Protein AF-A0A972ETF2-F1 (afdb_monomer_lite)

Radius of gyration: 18.51 Å; chains: 1; bounding box: 45×27×44 Å

Sequence (77 aa):
MRQFSDYIDGELAPDICAQLEAHLQECRDCQVVMNTLQKTIDLYQVAEGEETLPEGVRSRLFARLQIAQSTGKKPGE

Foldseek 3Di:
DVLLVCVVVVNDDPVVNVVLVVCCVVDPVVVVVSVVVVVVVVCVVPVVPPPDDPPVVVVVVCVVVVHDDDDPDDDDD

Secondary structure (DSSP, 8-state):
-HHHHHHHTT-S-HHHHHHHHHHHHH-HHHHHHHHHHHHHHHHHHHHT---PPPHHHHHHHHHHHT-----------

Structure (mmCIF, N/CA/C/O backbone):
data_AF-A0A972ETF2-F1
#
_entry.id   AF-A0A972ETF2-F1
#
loop_
_atom_site.group_PDB
_atom_site.id
_atom_site.type_symbol
_atom_site.label_atom_id
_atom_site.label_alt_id
_atom_site.label_comp_id
_atom_site.label_asym_id
_atom_site.label_entity_id
_atom_site.label_seq_id
_atom_site.pdbx_PDB_ins_code
_atom_site.Cartn_x
_atom_site.Cartn_y
_atom_site.Cartn_z
_atom_site.occupancy
_atom_site.B_iso_or_equiv
_atom_site.auth_seq_id
_atom_site.auth_comp_id
_atom_site.auth_asym_id
_atom_site.auth_atom_id
_atom_site.pdbx_PDB_model_num
ATOM 1 N N . MET A 1 1 ? -7.017 -11.351 8.614 1.00 67.50 1 MET A N 1
ATOM 2 C CA . MET A 1 1 ? -6.022 -11.506 7.528 1.00 67.50 1 MET A CA 1
ATOM 3 C C . MET A 1 1 ? -6.486 -10.882 6.223 1.00 67.50 1 MET A C 1
ATOM 5 O O . MET A 1 1 ? -5.767 -10.025 5.746 1.00 67.50 1 MET A O 1
ATOM 9 N N . ARG A 1 2 ? -7.656 -11.248 5.674 1.00 85.31 2 ARG A N 1
ATOM 10 C CA . ARG A 1 2 ? -8.119 -10.768 4.356 1.00 85.31 2 ARG A CA 1
ATOM 11 C C . ARG A 1 2 ? -8.025 -9.245 4.160 1.00 85.31 2 ARG A C 1
ATOM 13 O O . ARG A 1 2 ? -7.418 -8.813 3.200 1.00 85.31 2 ARG A O 1
ATOM 20 N N . GLN A 1 3 ? -8.463 -8.458 5.145 1.00 89.19 3 GLN A N 1
ATOM 21 C CA . GLN A 1 3 ? -8.400 -6.989 5.092 1.00 89.19 3 GLN A CA 1
ATOM 22 C C . GLN A 1 3 ? -6.989 -6.411 4.889 1.00 89.19 3 GLN A C 1
ATOM 24 O O . GLN A 1 3 ? -6.864 -5.344 4.307 1.00 89.19 3 GLN A O 1
ATOM 29 N N . PHE A 1 4 ? -5.930 -7.088 5.350 1.00 92.19 4 PHE A N 1
ATOM 30 C CA . PHE A 1 4 ? -4.555 -6.642 5.100 1.00 92.19 4 PHE A CA 1
ATOM 31 C C . PHE A 1 4 ? -4.114 -6.921 3.662 1.00 92.19 4 PHE A C 1
ATOM 33 O O . PHE A 1 4 ? -3.411 -6.095 3.097 1.00 92.19 4 PHE A O 1
ATOM 40 N N . SER A 1 5 ? -4.541 -8.049 3.081 1.00 91.12 5 SER A N 1
ATOM 41 C CA . SER A 1 5 ? -4.312 -8.338 1.659 1.00 91.12 5 SER A CA 1
ATOM 42 C C . SER A 1 5 ? -5.069 -7.333 0.806 1.00 91.12 5 SER A C 1
ATOM 44 O O . SER A 1 5 ? -4.441 -6.583 0.080 1.00 91.12 5 SER A O 1
ATOM 46 N N . ASP A 1 6 ? -6.383 -7.206 1.020 1.00 94.00 6 ASP A N 1
ATOM 47 C CA . ASP A 1 6 ? -7.237 -6.282 0.267 1.00 94.00 6 ASP A CA 1
ATOM 48 C C . ASP A 1 6 ? -6.719 -4.827 0.359 1.00 94.00 6 ASP A C 1
ATOM 50 O O . ASP A 1 6 ? -6.820 -4.065 -0.599 1.00 94.00 6 ASP A O 1
ATOM 54 N N . TYR A 1 7 ? -6.143 -4.427 1.503 1.00 94.94 7 TYR A N 1
ATOM 55 C CA . TYR A 1 7 ? -5.495 -3.120 1.672 1.00 94.94 7 TYR A CA 1
ATOM 56 C C . TYR A 1 7 ? -4.209 -2.980 0.846 1.00 94.94 7 TYR A C 1
ATOM 58 O O . TYR A 1 7 ? -4.013 -1.956 0.199 1.00 94.94 7 TYR A O 1
ATOM 66 N N . ILE A 1 8 ? -3.337 -3.992 0.860 1.00 92.88 8 ILE A N 1
ATOM 67 C CA . ILE A 1 8 ? -2.094 -4.010 0.073 1.00 92.88 8 ILE A CA 1
ATOM 68 C C . ILE A 1 8 ? -2.396 -4.017 -1.429 1.00 92.88 8 ILE A C 1
ATOM 70 O O . ILE A 1 8 ? -1.736 -3.312 -2.189 1.00 92.88 8 ILE A O 1
ATOM 74 N N . ASP A 1 9 ? -3.414 -4.771 -1.835 1.00 92.69 9 ASP A N 1
ATOM 75 C CA . ASP A 1 9 ? -3.852 -4.912 -3.224 1.00 92.69 9 ASP A CA 1
ATOM 76 C C . ASP A 1 9 ? -4.639 -3.676 -3.716 1.00 92.69 9 ASP A C 1
ATOM 78 O O . ASP A 1 9 ? -4.920 -3.538 -4.906 1.00 92.69 9 ASP A O 1
ATOM 82 N N . GLY A 1 10 ? -4.974 -2.739 -2.816 1.00 93.31 10 GLY A N 1
ATOM 83 C CA . GLY A 1 10 ? -5.722 -1.518 -3.135 1.00 93.31 10 GLY A CA 1
ATOM 84 C C . GLY A 1 10 ? -7.207 -1.754 -3.436 1.00 93.31 10 GLY A C 1
ATOM 85 O O . GLY A 1 10 ? -7.865 -0.885 -4.007 1.00 93.31 10 GLY A O 1
ATOM 86 N N . GLU A 1 11 ? -7.740 -2.915 -3.059 1.00 96.25 11 GLU A N 1
ATOM 87 C CA . GLU A 1 11 ? -9.132 -3.329 -3.287 1.00 96.25 11 GLU A CA 1
ATOM 88 C C . GLU A 1 11 ? -10.054 -3.006 -2.101 1.00 96.25 11 GLU A C 1
ATOM 90 O O . GLU A 1 11 ? -11.277 -3.152 -2.182 1.00 96.25 11 GLU A O 1
ATOM 95 N N . LEU A 1 12 ? -9.479 -2.569 -0.981 1.00 95.12 12 LEU A N 1
ATOM 96 C CA . LEU A 1 12 ? -10.231 -2.235 0.218 1.00 95.12 12 LEU A CA 1
ATOM 97 C C . LEU A 1 12 ? -11.004 -0.916 0.041 1.00 95.12 12 LEU A C 1
ATOM 99 O O . LEU A 1 12 ? -10.479 0.090 -0.439 1.00 95.12 12 LEU A O 1
ATOM 103 N N . ALA A 1 13 ? -12.275 -0.914 0.449 1.00 96.12 13 ALA A N 1
ATOM 104 C CA . ALA A 1 13 ? -13.121 0.272 0.360 1.00 96.12 13 ALA A CA 1
ATOM 105 C C . ALA A 1 13 ? -12.559 1.431 1.219 1.00 96.12 13 ALA A C 1
ATOM 107 O O . ALA A 1 13 ? -12.048 1.174 2.315 1.00 96.12 13 ALA A O 1
ATOM 108 N N . PRO A 1 14 ? -12.669 2.705 0.782 1.00 95.19 14 PRO A N 1
ATOM 109 C CA . PRO A 1 14 ? -11.995 3.834 1.438 1.00 95.19 14 PRO A CA 1
ATOM 110 C C . PRO A 1 14 ? -12.353 4.026 2.918 1.00 95.19 14 PRO A C 1
ATOM 112 O O . PRO A 1 14 ? -11.506 4.391 3.732 1.00 95.19 14 PRO A O 1
ATOM 115 N N . ASP A 1 15 ? -13.608 3.768 3.278 1.00 95.81 15 ASP A N 1
ATOM 116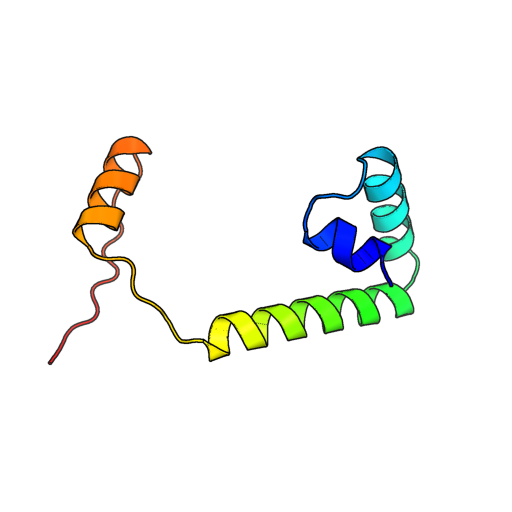 C CA . ASP A 1 15 ? -14.106 3.843 4.650 1.00 95.81 15 ASP A CA 1
ATOM 117 C C . ASP A 1 15 ? -13.486 2.771 5.554 1.00 95.81 15 ASP A C 1
ATOM 119 O O . ASP A 1 15 ? -13.246 3.018 6.739 1.00 95.81 15 ASP A O 1
ATOM 123 N N . ILE A 1 16 ? -13.187 1.597 4.997 1.00 94.88 16 ILE A N 1
ATOM 124 C CA . ILE A 1 16 ? -12.536 0.499 5.710 1.00 94.88 16 ILE A CA 1
ATOM 125 C C . ILE A 1 16 ? -11.018 0.703 5.755 1.00 94.88 16 ILE A C 1
ATOM 127 O O . ILE A 1 16 ? -10.412 0.399 6.781 1.00 94.88 16 ILE A O 1
ATOM 131 N N . CYS A 1 17 ? -10.408 1.285 4.713 1.00 95.75 17 CYS A N 1
ATOM 132 C CA . CYS A 1 17 ? -9.004 1.711 4.747 1.00 95.75 17 CYS A CA 1
ATOM 133 C C . CYS A 1 17 ? -8.743 2.654 5.922 1.00 95.75 17 CYS A C 1
ATOM 135 O O . CYS A 1 17 ? -7.866 2.380 6.735 1.00 95.75 17 CYS A O 1
ATOM 137 N N . ALA A 1 18 ? -9.562 3.698 6.081 1.00 96.25 18 ALA A N 1
ATOM 138 C CA . ALA A 1 18 ? -9.402 4.655 7.174 1.00 96.25 18 ALA A CA 1
ATOM 139 C C . ALA A 1 18 ? -9.509 3.994 8.563 1.00 96.25 18 ALA A C 1
ATOM 141 O O . ALA A 1 18 ? -8.747 4.313 9.475 1.00 96.25 18 ALA A O 1
ATOM 142 N N . GLN A 1 19 ? -10.432 3.041 8.729 1.00 96.31 19 GLN A N 1
ATOM 143 C CA . GLN A 1 19 ? -10.573 2.281 9.977 1.00 96.31 19 GLN A CA 1
ATOM 144 C C . GLN A 1 19 ? -9.362 1.382 10.243 1.00 96.31 19 GLN A C 1
ATOM 146 O O . GLN A 1 19 ? -8.891 1.293 11.378 1.00 96.31 19 GLN A O 1
ATOM 151 N N . LEU A 1 20 ? -8.852 0.720 9.203 1.00 95.12 20 LEU A N 1
ATOM 152 C CA . LEU A 1 20 ? -7.681 -0.140 9.305 1.00 95.12 20 LEU A CA 1
ATOM 153 C C . LEU A 1 20 ? -6.425 0.670 9.636 1.00 95.12 20 LEU A C 1
ATOM 155 O O . LEU A 1 20 ? -5.649 0.264 10.497 1.00 95.12 20 LEU A O 1
ATOM 159 N N . GLU A 1 21 ? -6.245 1.826 9.002 1.00 95.75 21 GLU A N 1
ATOM 160 C CA . GLU A 1 21 ? -5.152 2.756 9.284 1.00 95.75 21 GLU A CA 1
ATOM 161 C C . GLU A 1 21 ? -5.207 3.260 10.727 1.00 95.75 21 GLU A C 1
ATOM 163 O O . GLU A 1 21 ? -4.191 3.217 11.421 1.00 95.75 21 GLU A O 1
ATOM 168 N N . ALA A 1 22 ? -6.387 3.661 11.213 1.00 96.62 22 ALA A N 1
ATOM 169 C CA . ALA A 1 22 ? -6.572 4.054 12.608 1.00 96.62 22 ALA A CA 1
ATOM 170 C C . ALA A 1 22 ? -6.191 2.914 13.569 1.00 96.62 22 ALA A C 1
ATOM 172 O O . ALA A 1 22 ? -5.407 3.115 14.495 1.00 96.62 22 ALA A O 1
ATOM 173 N N . HIS A 1 23 ? -6.653 1.690 13.297 1.00 95.75 23 HIS A N 1
ATOM 174 C CA . HIS A 1 23 ? -6.293 0.521 14.097 1.00 95.75 23 HIS A CA 1
ATOM 175 C C . HIS A 1 23 ? -4.784 0.236 14.079 1.00 95.75 23 HIS A C 1
ATOM 177 O O . HIS A 1 23 ? -4.191 -0.078 15.112 1.00 95.75 23 HIS A O 1
ATOM 183 N N . LEU A 1 24 ? -4.144 0.373 12.916 1.00 95.56 24 LEU A N 1
ATOM 184 C CA . LEU A 1 24 ? -2.702 0.219 12.778 1.00 95.56 24 LEU A CA 1
ATOM 185 C C . LEU A 1 24 ? -1.927 1.284 13.556 1.00 95.56 24 LEU A C 1
ATOM 187 O O . LEU A 1 24 ? -0.820 0.987 13.982 1.00 95.56 24 LEU A O 1
ATOM 191 N N . GLN A 1 25 ? -2.464 2.482 13.797 1.00 96.25 25 GLN A N 1
ATOM 192 C CA . GLN A 1 25 ? -1.800 3.467 14.664 1.00 96.25 25 GLN A CA 1
ATOM 193 C C . GLN A 1 25 ? -1.836 3.065 16.144 1.00 96.25 25 GLN A C 1
ATOM 195 O O . GLN A 1 25 ? -0.888 3.336 16.879 1.00 96.25 25 GLN A O 1
ATOM 200 N N . GLU A 1 26 ? -2.898 2.388 16.578 1.00 97.00 26 GLU A N 1
ATOM 201 C CA . GLU A 1 26 ? -3.137 2.088 17.994 1.00 97.00 26 GLU A CA 1
ATOM 202 C C . GLU A 1 26 ? -2.683 0.679 18.414 1.00 97.00 26 GLU A C 1
ATOM 204 O O . GLU A 1 26 ? -2.421 0.436 19.594 1.00 97.00 26 GLU A O 1
ATOM 209 N N . CYS A 1 27 ? -2.553 -0.263 17.472 1.00 97.69 27 CYS A N 1
ATO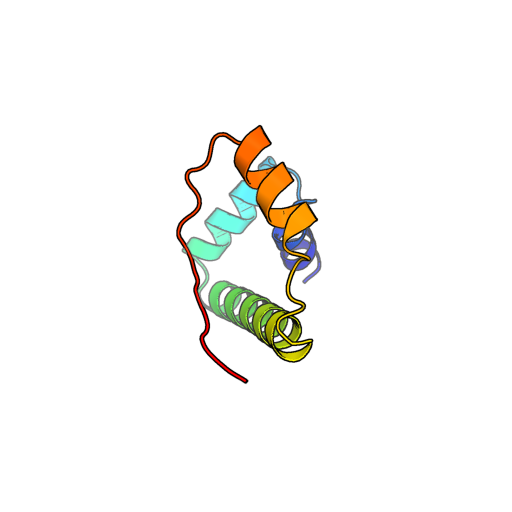M 210 C CA . CYS A 1 27 ? -2.259 -1.666 17.765 1.00 97.69 27 CYS A CA 1
ATOM 211 C C . CYS A 1 27 ? -0.880 -2.114 17.260 1.00 97.69 27 CYS A C 1
ATOM 213 O O . CYS A 1 27 ? -0.676 -2.396 16.076 1.00 97.69 27 CYS A O 1
ATOM 215 N N . ARG A 1 28 ? 0.064 -2.287 18.194 1.00 96.25 28 ARG A N 1
ATOM 216 C CA . ARG A 1 28 ? 1.430 -2.750 17.895 1.00 96.25 28 ARG A CA 1
ATOM 217 C C . ARG A 1 28 ? 1.477 -4.146 17.266 1.00 96.25 28 ARG A C 1
ATOM 219 O O . ARG A 1 28 ? 2.287 -4.375 16.372 1.00 96.25 28 ARG A O 1
ATOM 226 N N . ASP A 1 29 ? 0.629 -5.072 17.700 1.00 96.88 29 ASP A N 1
ATOM 227 C CA . ASP A 1 29 ? 0.630 -6.438 17.162 1.00 96.88 29 ASP A CA 1
ATOM 228 C C . ASP A 1 29 ? 0.220 -6.447 15.686 1.00 96.88 29 ASP A C 1
ATOM 230 O O . ASP A 1 29 ? 0.864 -7.085 14.852 1.00 96.88 29 ASP A O 1
ATOM 234 N N . CYS A 1 30 ? -0.792 -5.656 15.329 1.00 95.62 30 CYS A N 1
ATOM 235 C CA . CYS A 1 30 ? -1.223 -5.513 13.944 1.00 95.62 30 CYS A CA 1
ATOM 236 C C . CYS A 1 30 ? -0.194 -4.777 13.078 1.00 95.62 30 CYS A C 1
ATOM 238 O O . CYS A 1 30 ? 0.001 -5.174 11.928 1.00 95.62 30 CYS A O 1
ATOM 240 N N . GLN A 1 31 ? 0.538 -3.798 13.624 1.00 95.69 31 GLN A N 1
ATOM 241 C CA . GLN A 1 31 ? 1.700 -3.218 12.936 1.00 95.69 31 GLN A CA 1
ATOM 242 C C . GLN A 1 31 ? 2.756 -4.282 12.620 1.00 95.69 31 GLN A C 1
ATOM 244 O O . GLN A 1 31 ? 3.274 -4.328 11.507 1.00 95.69 31 GLN A O 1
ATOM 249 N N . VAL A 1 32 ? 3.081 -5.160 13.576 1.00 96.62 32 VAL A N 1
ATOM 250 C CA . VAL A 1 32 ? 4.064 -6.237 13.365 1.00 96.62 32 VAL A CA 1
ATOM 251 C C . VAL A 1 32 ? 3.603 -7.195 12.267 1.00 96.62 32 VAL A C 1
ATOM 253 O O . VAL A 1 32 ? 4.410 -7.562 11.410 1.00 96.62 32 VAL A O 1
ATOM 256 N N . VAL A 1 33 ? 2.319 -7.562 12.252 1.00 95.25 33 VAL A N 1
ATOM 257 C CA . VAL A 1 33 ? 1.742 -8.417 11.204 1.00 95.25 33 VAL A CA 1
ATOM 258 C C . VAL A 1 33 ? 1.837 -7.742 9.834 1.00 95.25 33 VAL A C 1
ATOM 260 O O . VAL A 1 33 ? 2.353 -8.357 8.902 1.00 95.25 33 VAL A O 1
ATOM 263 N N . MET A 1 34 ? 1.418 -6.478 9.717 1.00 95.06 34 MET A N 1
ATOM 264 C CA . MET A 1 34 ? 1.484 -5.721 8.461 1.00 95.06 34 MET A CA 1
ATOM 265 C C . MET A 1 34 ? 2.925 -5.585 7.951 1.00 95.06 34 MET A C 1
ATOM 267 O O . MET A 1 34 ? 3.208 -5.868 6.789 1.00 95.06 34 MET A O 1
ATOM 271 N N . ASN A 1 35 ? 3.856 -5.228 8.836 1.00 94.94 35 ASN A N 1
ATOM 272 C CA . ASN A 1 35 ? 5.271 -5.098 8.494 1.00 94.94 35 ASN A CA 1
ATOM 273 C C . ASN A 1 35 ? 5.873 -6.428 8.030 1.00 94.94 35 ASN A C 1
ATOM 275 O O . ASN A 1 35 ? 6.680 -6.460 7.105 1.00 94.94 35 ASN A O 1
ATOM 279 N N . THR A 1 36 ? 5.507 -7.536 8.678 1.00 95.31 36 THR A N 1
ATOM 280 C CA . THR A 1 36 ? 5.973 -8.872 8.281 1.00 95.31 36 THR A CA 1
ATOM 281 C C . THR A 1 36 ? 5.424 -9.261 6.911 1.00 95.31 36 THR A C 1
ATOM 283 O O . THR A 1 36 ? 6.157 -9.810 6.088 1.00 95.31 36 THR A O 1
ATOM 286 N N . LEU A 1 37 ? 4.156 -8.942 6.643 1.00 93.94 37 LEU A N 1
ATOM 287 C CA . LEU A 1 37 ? 3.525 -9.203 5.355 1.00 93.94 37 LEU A CA 1
ATOM 288 C C . LEU A 1 37 ? 4.199 -8.409 4.224 1.00 93.94 37 LEU A C 1
ATOM 290 O O . LEU A 1 37 ? 4.607 -9.015 3.238 1.00 93.94 37 LEU A O 1
ATOM 294 N N . GLN A 1 38 ? 4.418 -7.101 4.405 1.00 92.75 38 GLN A N 1
ATOM 295 C CA . GLN A 1 38 ? 5.142 -6.260 3.436 1.00 92.75 38 GLN A CA 1
ATOM 296 C C . GLN A 1 38 ? 6.560 -6.768 3.180 1.00 92.75 38 GLN A C 1
ATOM 298 O O . GLN A 1 38 ? 6.928 -6.991 2.035 1.00 92.75 38 GLN A O 1
ATOM 303 N N . LYS A 1 39 ? 7.319 -7.090 4.235 1.00 94.25 39 LYS A N 1
ATOM 304 C CA . LYS A 1 39 ? 8.660 -7.677 4.077 1.00 94.25 39 LYS A CA 1
ATOM 305 C C . LYS A 1 39 ? 8.649 -8.982 3.291 1.00 94.25 39 LYS A C 1
ATOM 307 O O . LYS A 1 39 ? 9.592 -9.263 2.563 1.00 94.25 39 LYS A O 1
ATOM 312 N N . THR A 1 40 ? 7.614 -9.801 3.464 1.00 92.88 40 THR A N 1
ATOM 313 C CA . THR A 1 40 ? 7.479 -11.043 2.698 1.00 92.88 40 THR A CA 1
ATOM 314 C C . THR A 1 40 ? 7.296 -10.725 1.215 1.00 92.88 40 THR A C 1
ATOM 316 O O . THR A 1 40 ? 7.977 -11.324 0.390 1.00 92.88 40 THR A O 1
ATOM 319 N N . ILE A 1 41 ? 6.448 -9.749 0.882 1.00 90.69 41 ILE A N 1
ATOM 320 C CA . ILE A 1 41 ? 6.232 -9.284 -0.497 1.00 90.69 41 ILE A CA 1
ATOM 321 C C . ILE A 1 41 ? 7.531 -8.737 -1.096 1.00 90.69 41 ILE A C 1
ATOM 323 O O . ILE A 1 41 ? 7.921 -9.169 -2.179 1.00 90.69 41 ILE A O 1
ATOM 327 N N . ASP A 1 42 ? 8.233 -7.864 -0.373 1.00 89.62 42 ASP A N 1
ATOM 328 C CA . ASP A 1 42 ? 9.500 -7.277 -0.821 1.00 89.62 42 ASP A CA 1
ATOM 329 C C . ASP A 1 42 ? 10.540 -8.362 -1.138 1.00 89.62 42 ASP A C 1
ATOM 331 O O . ASP A 1 42 ? 11.222 -8.311 -2.162 1.00 89.62 42 ASP A O 1
ATOM 335 N N . LEU A 1 43 ? 10.649 -9.384 -0.278 1.00 90.56 43 LEU A N 1
ATOM 336 C CA . LEU A 1 43 ? 11.559 -10.508 -0.499 1.00 90.56 43 LEU A CA 1
ATOM 337 C C . LEU A 1 43 ? 11.223 -11.276 -1.780 1.00 90.56 43 LEU A C 1
ATOM 339 O O . LEU A 1 43 ? 12.143 -11.647 -2.503 1.00 90.56 43 LEU A O 1
ATOM 343 N N . TYR A 1 44 ? 9.939 -11.495 -2.078 1.00 88.62 44 TYR 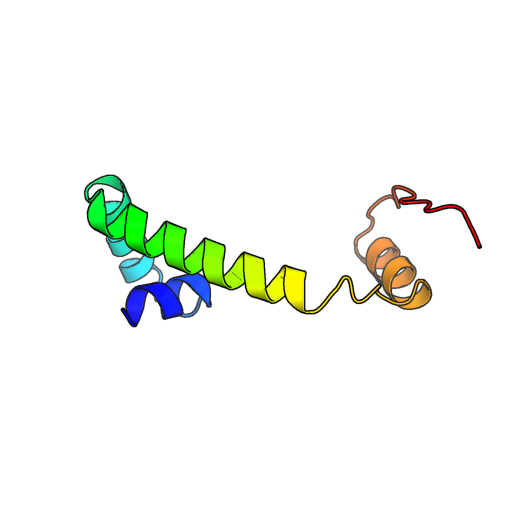A N 1
ATOM 344 C CA . TYR A 1 44 ? 9.524 -12.141 -3.326 1.00 88.62 44 TYR A CA 1
ATOM 345 C C . TYR A 1 44 ? 9.835 -11.278 -4.553 1.00 88.62 44 TYR A C 1
ATOM 347 O O . TYR A 1 44 ? 10.405 -11.789 -5.515 1.00 88.62 44 TYR A O 1
ATOM 355 N N . GLN A 1 45 ? 9.542 -9.976 -4.499 1.00 85.38 45 GLN A N 1
ATOM 356 C CA . GLN A 1 45 ? 9.821 -9.045 -5.599 1.00 85.38 45 GLN A CA 1
ATOM 357 C C . GLN A 1 45 ? 11.317 -8.957 -5.927 1.00 85.38 45 GLN A C 1
ATOM 359 O O . GLN A 1 45 ? 11.694 -8.848 -7.089 1.00 85.38 45 GLN A O 1
ATOM 364 N N . VAL A 1 46 ? 12.185 -9.023 -4.913 1.00 80.31 46 VAL A N 1
ATOM 365 C CA . VAL A 1 46 ? 13.644 -9.021 -5.105 1.00 80.31 46 VAL A CA 1
ATOM 366 C C . VAL A 1 46 ? 14.156 -10.386 -5.575 1.00 80.31 46 VAL A C 1
ATOM 368 O O . VAL A 1 46 ? 15.088 -10.451 -6.378 1.00 80.31 46 VAL A O 1
ATOM 371 N N . ALA A 1 47 ? 13.574 -11.482 -5.081 1.00 73.56 47 ALA A N 1
ATOM 372 C CA . ALA A 1 47 ? 14.009 -12.838 -5.406 1.00 73.56 47 ALA A CA 1
ATOM 373 C C . ALA A 1 47 ? 13.746 -13.234 -6.869 1.00 73.56 47 ALA A C 1
ATOM 375 O O . ALA A 1 47 ? 14.501 -14.046 -7.404 1.00 73.56 47 ALA A O 1
ATOM 376 N N . GLU A 1 48 ? 12.740 -12.651 -7.529 1.00 65.44 48 GLU A N 1
ATOM 377 C CA . GLU A 1 48 ? 12.502 -12.848 -8.971 1.00 65.44 48 GLU A CA 1
ATOM 378 C C . GLU A 1 48 ? 13.582 -12.209 -9.867 1.00 65.44 48 GLU A C 1
ATOM 380 O O . GLU A 1 48 ? 13.639 -12.488 -11.065 1.00 65.44 48 GLU A O 1
ATOM 385 N N . GLY A 1 49 ? 14.516 -11.450 -9.283 1.00 63.28 49 GLY A N 1
ATOM 386 C CA . GLY A 1 49 ? 15.604 -10.788 -9.993 1.00 63.28 49 GLY A CA 1
ATOM 387 C C . GLY A 1 49 ? 15.167 -9.468 -10.631 1.00 63.28 49 GLY A C 1
ATOM 388 O O . GLY A 1 49 ? 13.996 -9.239 -10.917 1.00 63.28 49 GLY A O 1
ATOM 389 N N . GLU A 1 50 ? 16.124 -8.561 -10.855 1.00 65.50 50 GLU A N 1
ATOM 390 C CA . GLU A 1 50 ? 15.867 -7.335 -11.619 1.00 65.50 50 GLU A CA 1
ATOM 391 C C . GLU A 1 50 ? 15.599 -7.703 -13.086 1.00 65.50 50 GLU A C 1
ATOM 393 O O . GLU A 1 50 ? 16.520 -7.757 -13.905 1.00 65.50 50 GLU A O 1
ATOM 398 N N . GLU A 1 51 ? 14.337 -7.942 -13.444 1.00 68.31 51 GLU A N 1
ATOM 399 C CA . GLU A 1 51 ? 13.946 -8.010 -14.846 1.00 68.31 51 GLU A CA 1
ATOM 400 C C . GLU A 1 51 ? 14.089 -6.603 -15.444 1.00 68.31 51 GLU A C 1
ATOM 402 O O . GLU A 1 51 ? 13.302 -5.680 -15.209 1.00 68.31 51 GLU A O 1
ATOM 407 N N . THR A 1 52 ? 15.188 -6.384 -16.166 1.00 72.69 52 THR A N 1
ATOM 408 C CA . THR A 1 52 ? 15.483 -5.061 -16.706 1.00 72.69 52 THR A CA 1
ATOM 409 C C . THR A 1 52 ? 14.517 -4.748 -17.837 1.00 72.69 52 THR A C 1
ATOM 411 O O . THR A 1 52 ? 14.553 -5.387 -18.890 1.00 72.69 52 THR A O 1
ATOM 414 N N . LEU A 1 53 ? 13.698 -3.710 -17.652 1.00 80.50 53 LEU A N 1
ATOM 415 C CA . LEU A 1 53 ? 12.832 -3.201 -18.713 1.00 80.50 53 LEU A CA 1
ATOM 416 C C . LEU A 1 53 ? 13.662 -2.920 -19.984 1.00 80.50 53 LEU A C 1
ATOM 418 O O . LEU A 1 53 ? 14.691 -2.233 -19.876 1.00 80.50 53 LEU A O 1
ATOM 422 N N . PRO A 1 54 ? 13.230 -3.375 -21.177 1.00 89.12 54 PRO A N 1
ATOM 423 C CA . PRO A 1 54 ? 13.933 -3.075 -22.415 1.00 89.12 54 PRO A CA 1
ATOM 424 C C . PRO A 1 54 ? 14.070 -1.567 -22.612 1.00 89.12 54 PRO A C 1
ATOM 426 O O . PRO A 1 54 ? 13.102 -0.814 -22.465 1.00 89.12 54 PRO A O 1
ATOM 429 N N . GLU A 1 55 ? 15.262 -1.122 -22.999 1.00 84.81 55 GLU A N 1
ATOM 430 C CA . GLU A 1 55 ? 15.606 0.303 -23.036 1.00 84.81 55 GLU A CA 1
ATOM 431 C C . GLU A 1 55 ? 14.668 1.122 -23.934 1.00 84.81 55 GLU A C 1
ATOM 433 O O . GLU A 1 55 ? 14.247 2.223 -23.584 1.00 84.81 55 GLU A O 1
ATOM 438 N N . GLY A 1 56 ? 14.232 0.542 -25.057 1.00 88.19 56 GLY A N 1
ATOM 439 C CA . GLY A 1 56 ? 13.260 1.180 -25.942 1.00 88.19 56 GLY A CA 1
ATOM 440 C C . GLY A 1 56 ? 11.891 1.410 -25.289 1.00 88.19 56 GLY A C 1
ATOM 441 O O . GLY A 1 56 ? 11.228 2.396 -25.604 1.00 88.19 56 GLY A O 1
ATOM 442 N N . VAL A 1 57 ? 11.450 0.530 -24.382 1.00 88.62 57 VAL A N 1
ATOM 443 C CA . VAL A 1 57 ? 10.197 0.710 -23.627 1.00 88.62 57 VAL A CA 1
ATOM 444 C C . VAL A 1 57 ? 10.381 1.804 -22.577 1.00 88.62 57 VAL A C 1
ATOM 446 O O . VAL A 1 57 ? 9.565 2.726 -22.525 1.00 88.62 57 VAL A O 1
ATOM 449 N N . ARG A 1 58 ? 11.485 1.755 -21.815 1.00 87.25 58 ARG A N 1
ATOM 450 C CA . ARG A 1 58 ? 11.841 2.759 -20.797 1.00 87.25 58 ARG A CA 1
ATOM 451 C C . ARG A 1 58 ? 11.898 4.163 -21.402 1.00 87.25 58 ARG A C 1
ATOM 453 O O . ARG A 1 58 ? 11.184 5.056 -20.953 1.00 87.25 58 ARG A O 1
ATOM 460 N N . SER A 1 59 ? 12.657 4.336 -22.482 1.00 87.88 59 SER A N 1
ATOM 461 C CA . SER A 1 59 ? 12.817 5.625 -23.164 1.00 87.88 59 SER A CA 1
ATOM 462 C C . SER A 1 59 ? 11.487 6.206 -23.666 1.00 87.88 59 SER A C 1
ATOM 464 O O . SER A 1 59 ? 11.221 7.396 -23.488 1.00 87.88 59 SER A O 1
ATOM 466 N N . ARG A 1 60 ? 10.607 5.381 -24.258 1.00 91.81 60 ARG A N 1
ATOM 467 C CA . ARG A 1 60 ? 9.286 5.849 -24.722 1.00 91.81 60 ARG A CA 1
ATOM 468 C C . ARG A 1 60 ? 8.373 6.255 -23.568 1.00 91.81 60 ARG A C 1
ATOM 470 O O . ARG A 1 60 ? 7.647 7.239 -23.702 1.00 91.81 60 ARG A O 1
ATOM 477 N N . LEU A 1 61 ? 8.402 5.512 -22.461 1.00 88.50 61 LEU A N 1
ATOM 478 C CA . LEU A 1 61 ? 7.615 5.820 -21.269 1.00 88.50 61 LEU A CA 1
ATOM 479 C C . LEU A 1 61 ? 8.037 7.167 -20.669 1.00 88.50 61 LEU A C 1
ATOM 481 O O . LEU A 1 61 ? 7.195 8.042 -20.484 1.00 88.50 61 LEU A O 1
ATOM 485 N N . PHE A 1 62 ? 9.337 7.369 -20.447 1.00 90.12 62 PHE A N 1
ATOM 486 C CA . PHE A 1 62 ? 9.871 8.615 -19.885 1.00 90.12 62 PHE A CA 1
ATOM 487 C C . PHE A 1 62 ? 9.567 9.826 -20.773 1.00 90.12 62 PHE A C 1
ATOM 489 O O . PHE A 1 62 ? 9.145 10.867 -20.269 1.00 90.12 62 PHE A O 1
ATOM 496 N N . ALA A 1 63 ? 9.684 9.676 -22.098 1.00 90.56 63 ALA A N 1
ATOM 497 C CA . ALA A 1 63 ? 9.324 10.727 -23.047 1.00 90.56 63 ALA A CA 1
ATOM 498 C C . ALA A 1 63 ? 7.833 11.108 -22.974 1.00 90.56 63 ALA A C 1
ATOM 500 O O . ALA A 1 63 ? 7.491 12.284 -23.074 1.00 90.56 63 ALA A O 1
ATOM 501 N N . ARG A 1 64 ? 6.935 10.131 -22.777 1.00 92.62 64 ARG A N 1
ATOM 502 C CA . ARG A 1 64 ? 5.490 10.380 -22.630 1.00 92.62 64 ARG A CA 1
ATOM 503 C C . ARG A 1 64 ? 5.132 11.032 -21.303 1.00 92.62 64 ARG A C 1
ATOM 505 O O . ARG A 1 64 ? 4.250 11.883 -21.283 1.00 92.62 64 ARG A O 1
ATOM 512 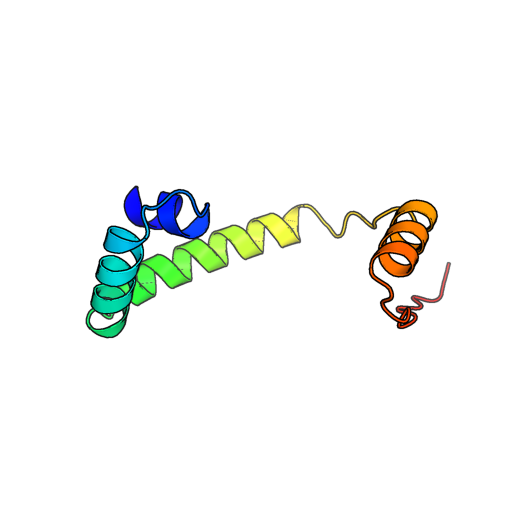N N . LEU A 1 65 ? 5.820 10.652 -20.232 1.00 91.38 65 LEU A N 1
ATOM 513 C CA . LEU A 1 65 ? 5.628 11.221 -18.899 1.00 91.38 65 LEU A CA 1
ATOM 514 C C . LEU A 1 65 ? 6.365 12.559 -18.699 1.00 91.38 65 LEU A C 1
ATOM 516 O O . LEU A 1 65 ? 6.232 13.157 -17.640 1.00 91.38 65 LEU A O 1
ATOM 520 N N . GLN A 1 66 ? 7.126 13.033 -19.697 1.00 88.44 66 GLN A N 1
ATOM 521 C CA . GLN A 1 66 ? 7.961 14.243 -19.620 1.00 88.44 66 GLN A CA 1
ATOM 522 C C . GLN A 1 66 ? 8.974 14.216 -18.458 1.00 88.44 66 GLN A C 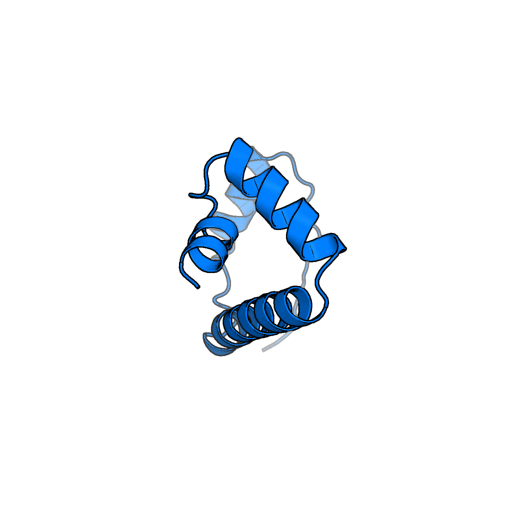1
ATOM 524 O O . GLN A 1 66 ? 9.333 15.250 -17.898 1.00 88.44 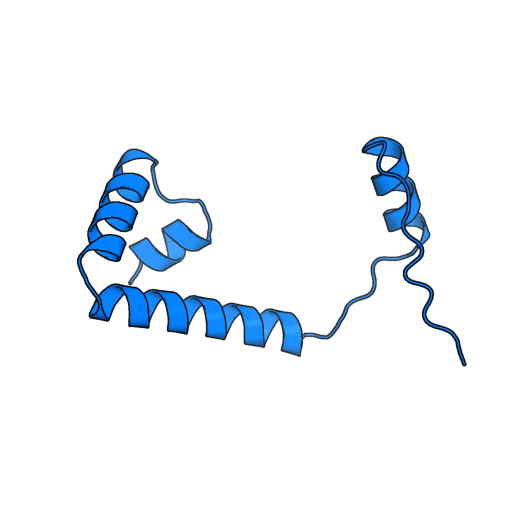66 GLN A O 1
ATOM 529 N N . ILE A 1 67 ? 9.461 13.024 -18.104 1.00 86.81 67 ILE A N 1
ATOM 530 C CA . ILE A 1 67 ? 10.444 12.829 -17.035 1.00 86.81 67 ILE A CA 1
ATOM 531 C C . ILE A 1 67 ? 11.846 12.851 -17.655 1.00 86.81 67 ILE A C 1
ATOM 533 O O . ILE A 1 67 ? 12.127 12.109 -18.599 1.00 86.81 67 ILE A O 1
ATOM 537 N N . ALA A 1 68 ? 12.743 13.689 -17.124 1.00 76.19 68 ALA A N 1
ATOM 538 C CA . ALA A 1 68 ? 14.145 13.706 -17.541 1.00 76.19 68 ALA A CA 1
ATOM 539 C C . ALA A 1 68 ? 14.813 12.367 -17.185 1.00 76.19 68 ALA A C 1
ATOM 541 O O . ALA A 1 68 ? 14.761 11.930 -16.036 1.00 76.19 68 ALA A O 1
ATOM 542 N N . GLN A 1 69 ? 15.434 11.705 -18.165 1.00 65.00 69 GLN A N 1
ATOM 543 C CA . GLN A 1 69 ? 16.100 10.424 -17.932 1.00 65.00 69 GLN A CA 1
ATOM 544 C C . GLN A 1 69 ? 17.361 10.642 -17.081 1.00 65.00 69 GLN A C 1
ATOM 546 O O . GLN A 1 69 ? 18.348 11.196 -17.567 1.00 65.00 69 GLN A O 1
ATOM 551 N N . SER A 1 70 ? 17.349 10.210 -15.817 1.00 59.09 70 SER A N 1
ATOM 552 C CA . SER A 1 70 ? 18.577 10.038 -15.041 1.00 59.09 70 SER A CA 1
ATOM 553 C C . SER A 1 70 ? 19.237 8.732 -15.481 1.00 59.09 70 SER A C 1
ATOM 555 O O . SER A 1 70 ? 18.679 7.641 -15.378 1.00 59.09 70 SER A O 1
ATOM 557 N N . THR A 1 71 ? 20.427 8.847 -16.058 1.00 50.44 71 THR A N 1
ATOM 558 C CA . THR A 1 71 ? 21.205 7.728 -16.584 1.00 50.44 71 THR A CA 1
ATOM 559 C C . THR A 1 71 ? 21.706 6.834 -15.449 1.00 50.44 71 THR A C 1
ATOM 561 O O . THR A 1 71 ? 22.794 7.025 -14.911 1.00 50.44 71 THR A O 1
ATOM 564 N N . GLY A 1 72 ? 20.944 5.794 -15.116 1.00 50.72 72 GLY A N 1
ATOM 565 C CA . GLY A 1 72 ? 21.449 4.620 -14.404 1.00 50.72 72 GLY A CA 1
ATOM 566 C C . GLY A 1 72 ? 22.371 3.802 -15.311 1.00 50.72 72 GLY A C 1
ATOM 567 O O . GLY A 1 72 ? 22.013 2.720 -15.761 1.00 50.72 72 GLY A O 1
ATOM 568 N N . LYS A 1 73 ? 23.546 4.345 -15.642 1.00 43.38 73 LYS A N 1
ATOM 569 C CA . LYS A 1 73 ? 24.585 3.654 -16.410 1.00 43.38 73 LYS A CA 1
ATOM 570 C C . LYS A 1 73 ? 25.227 2.586 -15.514 1.00 43.38 73 LYS A C 1
ATOM 572 O O . LYS A 1 73 ? 26.031 2.935 -14.655 1.00 43.38 73 LYS A O 1
ATOM 577 N N . LYS A 1 74 ? 24.927 1.298 -15.720 1.00 37.38 74 LYS A N 1
ATOM 578 C CA . LYS A 1 74 ? 25.855 0.220 -15.326 1.00 37.38 74 LYS A CA 1
ATOM 579 C C . LYS A 1 74 ? 26.885 0.038 -16.460 1.00 37.38 74 LYS A C 1
ATOM 581 O O . LYS A 1 74 ? 26.470 -0.100 -17.611 1.00 37.38 74 LYS A O 1
ATOM 586 N N . PRO A 1 75 ? 28.200 0.122 -16.185 1.00 42.41 75 PRO A N 1
ATOM 587 C CA . PRO A 1 75 ? 29.255 -0.214 -17.140 1.00 42.41 75 PRO A CA 1
ATOM 588 C C . PRO A 1 75 ? 29.578 -1.724 -17.122 1.00 42.41 75 PRO A C 1
ATOM 590 O O . PRO A 1 75 ? 29.589 -2.309 -16.042 1.00 42.41 75 PRO A O 1
ATOM 593 N N . GLY A 1 76 ? 29.915 -2.279 -18.297 1.00 45.12 76 GLY A N 1
ATOM 594 C CA . GLY A 1 76 ? 30.579 -3.588 -18.513 1.00 45.12 76 GLY A CA 1
ATOM 595 C C . GLY A 1 76 ? 29.636 -4.799 -18.497 1.00 45.12 76 GLY A C 1
ATOM 596 O O . GLY A 1 76 ? 28.705 -4.816 -17.700 1.00 45.12 76 GLY A O 1
ATOM 597 N N . GLU A 1 77 ? 29.723 -5.837 -19.339 1.00 33.47 77 GLU A N 1
ATOM 598 C CA . GLU A 1 77 ? 30.878 -6.472 -20.024 1.00 33.47 77 GLU A CA 1
ATOM 599 C C . GLU A 1 77 ? 32.176 -6.548 -19.214 1.00 33.47 77 GLU A C 1
ATOM 601 O O . GLU A 1 77 ? 32.784 -5.488 -18.943 1.00 33.47 77 GLU A O 1
#

pLDDT: mean 84.72, std 16.1, range [33.47, 97.69]